Protein AF-A0A537QJ47-F1 (afdb_monomer_lite)

Foldseek 3Di:
DDDDDDDPPDDDPVLCLVVVHPDLDDDDDPDDDDDDDDDSVRVVVVCVVDVVVVVVSVVVSVVVVVVSVVVDDD

Secondary structure (DSSP, 8-state):
--PPP--TT----HHHHHH-S---S----SS--------HHHHHHHHHH-HHHHHHHHHHHHHHHHHHHTTS--

pLDDT: mean 91.58, std 10.15, range [51.28, 98.31]

Radius of gyration: 13.24 Å; chains: 1; bounding box: 31×18×39 Å

Structure (mmCIF, N/CA/C/O backbone):
data_AF-A0A537QJ47-F1
#
_entry.id   AF-A0A537QJ47-F1
#
loop_
_atom_site.group_PDB
_atom_site.id
_atom_site.type_symbol
_atom_site.label_atom_id
_atom_site.label_alt_id
_atom_site.label_comp_id
_atom_site.label_asym_id
_atom_site.label_entity_id
_atom_site.label_seq_id
_atom_site.pdbx_PDB_ins_code
_atom_site.Cartn_x
_atom_site.Cartn_y
_atom_site.Cartn_z
_atom_site.occupancy
_atom_site.B_iso_or_equiv
_atom_site.auth_seq_id
_atom_site.auth_comp_id
_atom_site.auth_asym_id
_atom_site.auth_atom_id
_atom_site.pdbx_PDB_model_num
ATOM 1 N N . HIS A 1 1 ? -9.473 5.643 20.783 1.00 56.44 1 HIS A N 1
ATOM 2 C CA . HIS A 1 1 ? -8.374 5.604 19.801 1.00 56.44 1 HIS A CA 1
ATOM 3 C C . HIS A 1 1 ? -8.873 6.211 18.510 1.00 56.44 1 HIS A C 1
ATOM 5 O O . HIS A 1 1 ? -9.883 5.741 17.992 1.00 56.44 1 HIS A O 1
ATOM 11 N N . ASP A 1 2 ? -8.223 7.272 18.042 1.00 65.81 2 ASP A N 1
ATOM 12 C CA . ASP A 1 2 ? -8.654 7.996 16.850 1.00 65.81 2 ASP A CA 1
ATOM 13 C C . ASP A 1 2 ? -8.241 7.230 15.582 1.00 65.81 2 ASP A C 1
ATOM 15 O O . ASP A 1 2 ? -7.049 7.017 15.322 1.00 65.81 2 ASP A O 1
ATOM 19 N N . ARG A 1 3 ? -9.234 6.726 14.841 1.00 81.31 3 ARG A N 1
ATOM 20 C CA . ARG A 1 3 ? -9.045 5.823 13.695 1.00 81.31 3 ARG A CA 1
ATOM 21 C C . ARG A 1 3 ? -8.851 6.639 12.423 1.00 81.31 3 ARG A C 1
ATOM 23 O O . ARG A 1 3 ? -9.702 7.456 12.085 1.00 81.31 3 ARG A O 1
ATOM 30 N N . VAL A 1 4 ? -7.778 6.364 11.682 1.00 88.06 4 VAL A N 1
ATOM 31 C CA . VAL A 1 4 ? -7.589 6.950 10.347 1.00 88.06 4 VAL A CA 1
ATOM 32 C C . VAL A 1 4 ? -8.642 6.369 9.403 1.0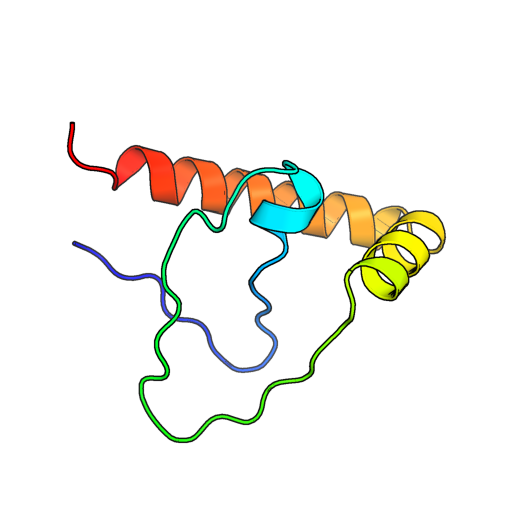0 88.06 4 VAL A C 1
ATOM 34 O O . VAL A 1 4 ? -8.839 5.154 9.358 1.00 88.06 4 VAL A O 1
ATOM 37 N N . ARG A 1 5 ? -9.341 7.239 8.669 1.00 92.69 5 ARG A N 1
ATOM 38 C CA . ARG A 1 5 ? -10.316 6.846 7.646 1.00 92.69 5 ARG A CA 1
ATOM 39 C C . ARG A 1 5 ? -9.660 6.910 6.274 1.00 92.69 5 ARG A C 1
ATOM 41 O O . ARG A 1 5 ? -8.984 7.886 5.975 1.00 92.69 5 ARG A O 1
ATOM 48 N N . LEU A 1 6 ? -9.887 5.876 5.470 1.00 94.94 6 LEU A N 1
ATOM 49 C CA . LEU A 1 6 ? -9.427 5.781 4.087 1.00 94.94 6 LEU A CA 1
ATOM 50 C C . LEU A 1 6 ? -10.639 5.852 3.154 1.00 94.94 6 LEU A C 1
ATOM 52 O O . LEU A 1 6 ?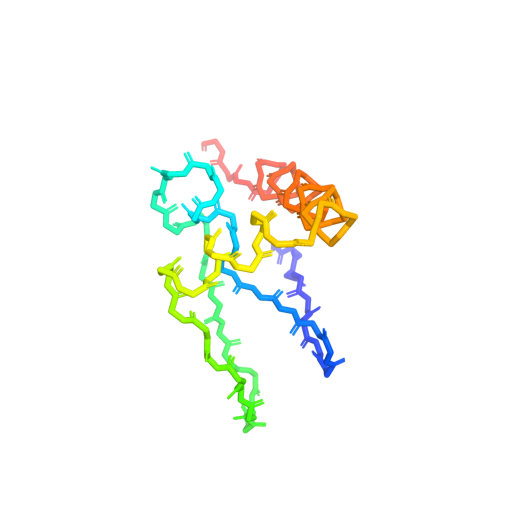 -11.689 5.278 3.459 1.00 94.94 6 LEU A O 1
ATOM 56 N N . GLY A 1 7 ? -10.490 6.554 2.038 1.00 95.62 7 GLY A N 1
ATOM 57 C CA . GLY A 1 7 ? -11.501 6.749 1.009 1.00 95.62 7 GLY A CA 1
ATOM 58 C C . GLY A 1 7 ? -11.005 6.393 -0.393 1.00 95.62 7 GLY A C 1
ATOM 59 O O . GLY A 1 7 ? -9.975 5.747 -0.586 1.00 95.62 7 GLY A O 1
ATOM 60 N N . SER A 1 8 ? -11.778 6.796 -1.400 1.00 96.31 8 SER A N 1
ATOM 61 C CA . SER A 1 8 ? -11.429 6.578 -2.806 1.00 96.31 8 SER A CA 1
ATOM 62 C C . SER A 1 8 ? -10.101 7.247 -3.159 1.00 96.31 8 SER A C 1
ATOM 64 O O . SER A 1 8 ? -9.927 8.437 -2.923 1.00 96.31 8 SER A O 1
ATOM 66 N N . GLY A 1 9 ? -9.196 6.488 -3.779 1.00 94.06 9 GLY A N 1
ATOM 67 C CA . GLY A 1 9 ? -7.860 6.961 -4.158 1.00 94.06 9 GLY A CA 1
ATOM 68 C C . GLY A 1 9 ? -6.784 6.688 -3.107 1.00 94.06 9 GLY A C 1
ATOM 69 O O . GLY A 1 9 ? -5.604 6.676 -3.453 1.00 94.06 9 GLY A O 1
ATOM 70 N N . ASP A 1 10 ? -7.174 6.377 -1.869 1.00 95.50 10 ASP A N 1
ATOM 71 C CA . ASP A 1 10 ? -6.223 5.951 -0.851 1.00 95.50 10 ASP A CA 1
ATOM 72 C C . ASP A 1 10 ? -5.754 4.514 -1.091 1.00 95.50 10 ASP A C 1
ATOM 74 O O . ASP A 1 10 ? -6.467 3.656 -1.619 1.00 95.50 10 ASP A O 1
ATOM 78 N N . PHE A 1 11 ? -4.539 4.233 -0.633 1.00 95.88 11 PHE A N 1
ATOM 79 C CA . PHE A 1 11 ? -3.950 2.899 -0.614 1.00 95.88 11 PHE A CA 1
ATOM 80 C C . PHE A 1 11 ? -3.492 2.545 0.798 1.00 95.88 11 PHE A C 1
ATOM 82 O O . PHE A 1 11 ? -3.321 3.423 1.645 1.00 95.88 11 PHE A O 1
ATOM 89 N N . PHE A 1 12 ? -3.278 1.259 1.056 1.00 95.62 12 PHE A N 1
ATOM 90 C CA . PHE A 1 12 ? -2.794 0.751 2.337 1.00 95.62 12 PHE A CA 1
ATOM 91 C C . PHE A 1 12 ? -2.025 -0.563 2.155 1.00 95.62 12 PHE A C 1
ATOM 93 O O . PHE A 1 12 ? -2.144 -1.238 1.131 1.00 95.62 12 PHE A O 1
ATOM 100 N N . GLY A 1 13 ? -1.260 -0.948 3.179 1.00 95.19 13 GLY A N 1
ATOM 101 C CA . GLY A 1 13 ? -0.458 -2.178 3.204 1.00 95.19 13 GLY A CA 1
ATOM 102 C C . GLY A 1 13 ? 0.987 -2.000 2.726 1.00 95.19 13 GLY A C 1
ATOM 103 O O . GLY A 1 13 ? 1.799 -2.910 2.894 1.00 95.19 13 GLY A O 1
ATOM 104 N N . GLU A 1 14 ? 1.335 -0.818 2.220 1.00 96.38 14 GLU A N 1
ATOM 105 C CA . GLU A 1 14 ? 2.679 -0.438 1.783 1.00 96.38 14 GLU A CA 1
ATOM 106 C C . GLU A 1 14 ? 3.702 -0.531 2.916 1.00 96.38 14 GLU A C 1
ATOM 108 O O . GLU A 1 14 ? 4.828 -0.974 2.696 1.00 96.38 14 GLU A O 1
ATOM 113 N N . MET A 1 15 ? 3.298 -0.180 4.142 1.00 95.06 15 MET A N 1
ATOM 114 C CA . MET A 1 15 ? 4.203 -0.099 5.291 1.00 95.06 15 MET A CA 1
ATOM 115 C C . MET A 1 15 ? 4.881 -1.441 5.566 1.00 95.06 15 MET A C 1
ATOM 117 O O . MET A 1 15 ? 6.079 -1.487 5.835 1.00 95.06 15 MET A O 1
ATOM 121 N N . ALA A 1 16 ? 4.137 -2.545 5.461 1.00 94.75 16 ALA A N 1
ATOM 122 C CA . ALA A 1 16 ? 4.678 -3.886 5.674 1.00 94.75 16 ALA A CA 1
ATOM 123 C C . ALA A 1 16 ? 5.688 -4.278 4.580 1.00 94.75 16 ALA A C 1
ATOM 125 O O . ALA A 1 16 ? 6.693 -4.927 4.864 1.00 94.75 16 ALA A O 1
ATOM 126 N N . LEU A 1 17 ? 5.448 -3.852 3.335 1.00 95.06 17 LEU A N 1
ATOM 127 C CA . LEU A 1 17 ? 6.321 -4.154 2.199 1.00 95.06 17 LEU A CA 1
ATOM 128 C C . LEU A 1 17 ? 7.617 -3.332 2.241 1.00 95.06 17 LEU A C 1
ATOM 130 O O . LEU A 1 17 ? 8.693 -3.880 2.010 1.00 95.06 17 LEU A O 1
ATOM 134 N N . LEU A 1 18 ? 7.524 -2.045 2.591 1.00 93.56 18 LEU A N 1
ATOM 135 C CA . LEU A 1 18 ? 8.675 -1.143 2.685 1.00 93.56 18 LEU A CA 1
ATOM 136 C C . LEU A 1 18 ? 9.560 -1.446 3.897 1.00 93.56 18 LEU A C 1
ATOM 138 O O . LEU A 1 18 ? 10.773 -1.583 3.757 1.00 93.56 18 LEU A O 1
ATOM 142 N N . SER A 1 19 ? 8.958 -1.607 5.079 1.00 89.38 19 SER A N 1
ATOM 143 C CA . SER A 1 19 ? 9.703 -1.878 6.318 1.00 89.38 19 SER A CA 1
ATOM 144 C C . SER A 1 19 ? 10.175 -3.329 6.443 1.00 89.38 19 SER A C 1
ATOM 146 O O . SER A 1 19 ? 10.987 -3.634 7.315 1.00 89.38 19 SER A O 1
ATOM 148 N N . ARG A 1 20 ? 9.649 -4.239 5.607 1.00 88.56 20 ARG A N 1
ATOM 149 C CA . ARG A 1 20 ? 9.814 -5.698 5.733 1.00 88.56 20 ARG A CA 1
ATOM 150 C C . ARG A 1 20 ? 9.401 -6.233 7.113 1.00 88.56 20 ARG A C 1
ATOM 152 O O . ARG A 1 20 ? 9.941 -7.234 7.583 1.00 88.56 20 ARG A O 1
ATOM 159 N N . ARG A 1 21 ? 8.444 -5.571 7.769 1.00 89.38 21 ARG A N 1
ATOM 160 C CA . ARG A 1 21 ? 7.849 -5.986 9.050 1.00 89.38 21 ARG A CA 1
ATOM 161 C C . ARG A 1 21 ? 6.447 -6.559 8.837 1.00 89.38 21 ARG A C 1
ATOM 163 O O . ARG A 1 21 ? 5.864 -6.453 7.758 1.00 89.38 21 ARG A O 1
ATOM 170 N N . ARG A 1 22 ? 5.886 -7.179 9.881 1.00 90.31 22 ARG A N 1
ATOM 171 C CA . ARG A 1 22 ? 4.479 -7.619 9.872 1.00 90.31 22 ARG A CA 1
ATOM 172 C C . ARG A 1 22 ? 3.542 -6.411 9.727 1.00 90.31 22 ARG A C 1
ATOM 174 O O . ARG A 1 22 ? 3.942 -5.271 9.952 1.00 90.31 22 ARG A O 1
ATOM 181 N N . ARG A 1 23 ? 2.282 -6.667 9.356 1.00 90.94 23 ARG A N 1
ATOM 182 C CA . ARG A 1 23 ? 1.240 -5.627 9.309 1.00 90.94 23 ARG A CA 1
ATOM 183 C C . ARG A 1 23 ? 1.151 -4.933 10.669 1.00 90.94 23 ARG A C 1
ATOM 185 O O . ARG A 1 23 ? 0.988 -5.609 11.679 1.00 90.94 23 ARG A O 1
ATOM 192 N N . GLN A 1 24 ? 1.282 -3.608 10.658 1.00 87.50 24 GLN A N 1
ATOM 193 C CA . GLN A 1 24 ? 1.370 -2.790 11.875 1.00 87.50 24 GLN A CA 1
ATOM 194 C C . GLN A 1 24 ? 0.009 -2.256 12.346 1.00 87.50 24 GLN A C 1
ATOM 196 O O . GLN A 1 24 ? -0.078 -1.676 13.418 1.00 87.50 24 GLN A O 1
ATOM 201 N N . ALA A 1 25 ? -1.045 -2.434 11.547 1.00 89.62 25 ALA A N 1
ATOM 202 C CA . ALA A 1 25 ? -2.404 -2.040 11.886 1.00 89.62 25 ALA A CA 1
ATOM 203 C C . ALA A 1 25 ? -3.413 -2.934 11.157 1.00 89.62 25 ALA A C 1
ATOM 205 O O . ALA A 1 25 ? -3.140 -3.422 10.052 1.00 89.62 25 ALA A O 1
ATOM 206 N N . ASP A 1 26 ? -4.585 -3.102 11.764 1.00 91.94 26 ASP A N 1
ATOM 207 C CA . ASP A 1 26 ? -5.742 -3.705 11.114 1.00 91.94 26 ASP A CA 1
ATOM 208 C C . ASP A 1 26 ? -6.449 -2.683 10.221 1.00 91.94 26 ASP A C 1
ATOM 210 O O . ASP A 1 26 ? -6.588 -1.508 10.566 1.00 91.94 26 ASP A O 1
ATOM 214 N N . VAL A 1 27 ? -6.942 -3.150 9.076 1.00 93.69 27 VAL A N 1
ATOM 215 C CA . VAL A 1 27 ? -7.785 -2.362 8.174 1.00 93.69 27 VAL A CA 1
ATOM 216 C C . VAL A 1 27 ? -9.136 -3.052 8.097 1.00 93.69 27 VAL A C 1
ATOM 218 O O . VAL A 1 27 ? -9.225 -4.211 7.696 1.00 93.69 27 VAL A O 1
ATOM 221 N N . VAL A 1 28 ? -10.185 -2.338 8.498 1.00 95.00 28 VAL A N 1
ATOM 222 C CA . VAL A 1 28 ? -11.552 -2.862 8.567 1.00 95.00 28 VAL A CA 1
ATOM 223 C C . VAL A 1 28 ? -12.435 -2.054 7.628 1.00 95.00 28 VAL A C 1
ATOM 225 O O . VAL A 1 28 ? -12.460 -0.825 7.696 1.00 95.00 28 VAL A O 1
ATOM 228 N N . ALA A 1 29 ? -13.169 -2.741 6.754 1.00 96.56 29 ALA A N 1
ATOM 229 C CA . ALA A 1 29 ? -14.142 -2.096 5.885 1.00 96.56 29 ALA A CA 1
ATOM 230 C C . ALA A 1 29 ? -15.324 -1.572 6.717 1.00 96.56 29 ALA A C 1
ATOM 232 O O . ALA A 1 29 ? -15.930 -2.317 7.484 1.00 96.56 29 ALA A O 1
ATOM 233 N N . LEU A 1 30 ? -15.663 -0.289 6.558 1.00 95.00 30 LEU A N 1
ATOM 234 C CA . LEU A 1 30 ? -16.823 0.329 7.222 1.00 95.00 30 LEU A CA 1
ATOM 235 C C . LEU A 1 30 ? -18.144 0.086 6.467 1.00 95.00 30 LEU A C 1
ATOM 237 O O . LEU A 1 30 ? -19.211 0.442 6.955 1.00 95.00 30 LEU A O 1
ATOM 241 N N . GLY A 1 31 ? -18.067 -0.502 5.273 1.00 95.00 31 GLY A N 1
ATOM 242 C CA . GLY A 1 31 ? -19.186 -0.810 4.390 1.00 95.00 31 GLY A CA 1
ATOM 243 C C . GLY A 1 31 ? -18.686 -1.491 3.115 1.00 95.00 31 GLY A C 1
ATOM 244 O O . GLY A 1 31 ? -17.526 -1.902 3.043 1.00 95.00 31 GLY A O 1
ATOM 245 N N . TYR A 1 32 ? -19.543 -1.593 2.098 1.00 96.44 32 TYR A N 1
ATOM 246 C CA . TYR A 1 32 ? -19.138 -2.127 0.797 1.00 96.44 32 TYR A CA 1
ATOM 247 C C . TYR A 1 32 ? -18.046 -1.258 0.169 1.00 96.44 32 TYR A C 1
ATOM 249 O O . TYR A 1 32 ? -18.229 -0.060 -0.037 1.00 96.44 32 TYR A O 1
ATOM 257 N N . CYS A 1 33 ? -16.919 -1.877 -0.170 1.00 96.38 33 CYS A N 1
ATOM 258 C CA . CYS A 1 33 ? -15.809 -1.219 -0.841 1.00 96.38 33 CYS A CA 1
ATOM 259 C C . CYS A 1 33 ? -15.295 -2.079 -1.993 1.00 96.38 33 CYS A C 1
ATOM 261 O O . CYS A 1 33 ? -15.283 -3.309 -1.917 1.00 96.38 33 CYS A O 1
ATOM 263 N N . ARG A 1 34 ? -14.807 -1.421 -3.044 1.00 97.12 34 ARG A N 1
ATOM 264 C CA . ARG A 1 34 ? -14.045 -2.060 -4.115 1.00 97.12 34 ARG A CA 1
ATOM 265 C C . ARG A 1 34 ? -12.597 -1.619 -3.992 1.00 97.12 34 ARG A C 1
ATOM 267 O O . ARG A 1 34 ? -12.319 -0.426 -4.010 1.00 97.12 34 ARG A O 1
ATOM 274 N N . VAL A 1 35 ? -11.694 -2.584 -3.882 1.00 97.31 35 VAL A N 1
ATOM 275 C CA . VAL A 1 35 ? -10.255 -2.335 -3.768 1.00 97.31 35 VAL A CA 1
ATOM 276 C C . VAL A 1 35 ? -9.528 -2.885 -4.984 1.00 97.31 35 VAL A C 1
ATOM 278 O O . VAL A 1 35 ? -9.932 -3.897 -5.560 1.00 97.31 35 VAL A O 1
ATOM 281 N N . LEU A 1 36 ? -8.452 -2.208 -5.374 1.00 97.88 36 LEU A N 1
ATOM 282 C CA . LEU A 1 36 ? -7.483 -2.738 -6.324 1.00 97.88 36 LEU A CA 1
ATOM 283 C C . LEU A 1 36 ? -6.363 -3.414 -5.535 1.00 97.88 36 LEU A C 1
ATOM 285 O O . LEU A 1 36 ? -5.918 -2.893 -4.515 1.00 97.88 36 LEU A O 1
ATOM 289 N N . VAL A 1 37 ? -5.922 -4.578 -6.004 1.00 97.19 37 VAL A N 1
ATOM 290 C CA . VAL A 1 37 ? -4.877 -5.362 -5.341 1.00 97.19 37 VAL A CA 1
ATOM 291 C C . VAL A 1 37 ? -3.628 -5.361 -6.207 1.00 97.19 37 VAL A C 1
ATOM 293 O O . VAL A 1 37 ? -3.698 -5.628 -7.405 1.00 97.19 37 VAL A O 1
ATOM 296 N N . LEU A 1 38 ? -2.483 -5.092 -5.582 1.00 97.56 38 LEU A N 1
ATOM 297 C CA . LEU A 1 38 ? -1.168 -5.165 -6.205 1.00 97.56 38 LEU A CA 1
ATOM 298 C C . LEU A 1 38 ? -0.307 -6.168 -5.434 1.00 97.56 38 LEU A C 1
ATOM 300 O O . LEU A 1 38 ? -0.212 -6.097 -4.208 1.00 97.56 38 LEU A O 1
ATOM 304 N N . SER A 1 39 ? 0.304 -7.121 -6.141 1.00 97.88 39 SER A N 1
ATOM 305 C CA . SER A 1 39 ? 1.178 -8.109 -5.505 1.00 97.88 39 SER A CA 1
ATOM 306 C C . SER A 1 39 ? 2.462 -7.450 -4.986 1.00 97.88 39 SER A C 1
ATOM 308 O O . SER A 1 39 ? 2.911 -6.437 -5.522 1.00 97.88 39 SER A O 1
ATOM 310 N N . ALA A 1 40 ? 3.108 -8.043 -3.978 1.00 96.12 40 ALA A N 1
ATOM 311 C CA . ALA A 1 40 ? 4.383 -7.531 -3.468 1.00 96.12 40 ALA A CA 1
ATOM 312 C C . ALA A 1 40 ? 5.473 -7.481 -4.558 1.00 96.12 40 ALA A C 1
ATOM 314 O O . ALA A 1 40 ? 6.251 -6.529 -4.628 1.00 96.12 40 ALA A O 1
ATOM 315 N N . ALA A 1 41 ? 5.505 -8.485 -5.441 1.00 97.31 41 ALA A N 1
ATOM 316 C CA . ALA A 1 41 ? 6.453 -8.539 -6.550 1.00 97.31 41 ALA A CA 1
ATOM 317 C C . ALA A 1 41 ? 6.219 -7.398 -7.554 1.00 97.31 41 ALA A C 1
ATOM 319 O O . ALA A 1 41 ? 7.174 -6.729 -7.963 1.00 97.31 41 ALA A O 1
ATOM 320 N N . ASP A 1 42 ? 4.957 -7.142 -7.911 1.00 98.12 42 ASP A N 1
ATOM 321 C CA . ASP A 1 42 ? 4.591 -6.055 -8.822 1.00 98.12 42 ASP A CA 1
ATOM 322 C C . ASP A 1 42 ? 4.810 -4.685 -8.183 1.00 98.12 42 ASP A C 1
ATOM 324 O O . ASP A 1 42 ? 5.325 -3.789 -8.846 1.00 98.12 42 ASP A O 1
ATOM 328 N N . PHE A 1 43 ? 4.515 -4.535 -6.890 1.00 97.81 43 PHE A N 1
ATOM 329 C CA . PHE A 1 43 ? 4.804 -3.321 -6.130 1.00 97.81 43 PHE A CA 1
ATOM 330 C C . PHE A 1 43 ? 6.301 -3.006 -6.148 1.00 97.81 43 PHE A C 1
ATOM 332 O O . PHE A 1 43 ? 6.701 -1.912 -6.535 1.00 97.81 43 PHE A O 1
ATOM 339 N N . HIS A 1 44 ? 7.164 -3.982 -5.849 1.00 96.25 44 HIS A N 1
ATOM 340 C CA . HIS A 1 44 ? 8.611 -3.770 -5.918 1.00 96.25 44 HIS A CA 1
ATOM 341 C C . HIS A 1 44 ? 9.089 -3.449 -7.340 1.00 96.25 44 HIS A C 1
ATOM 343 O O . HIS A 1 44 ? 10.008 -2.647 -7.506 1.00 96.25 44 HIS A O 1
ATOM 349 N N . ARG A 1 45 ? 8.490 -4.057 -8.375 1.00 98.06 45 ARG A N 1
ATOM 350 C CA . ARG A 1 45 ? 8.791 -3.717 -9.776 1.00 98.06 45 ARG A CA 1
ATOM 351 C C . ARG A 1 45 ? 8.379 -2.279 -10.099 1.00 98.06 45 ARG A C 1
ATOM 353 O O . ARG A 1 45 ? 9.170 -1.558 -10.698 1.00 98.06 45 ARG A O 1
ATOM 360 N N . PHE A 1 46 ? 7.196 -1.859 -9.658 1.00 97.62 46 PHE A N 1
ATOM 361 C CA . PHE A 1 46 ? 6.683 -0.501 -9.813 1.00 97.62 46 PHE A CA 1
ATOM 362 C C . PHE A 1 46 ? 7.602 0.532 -9.148 1.00 97.62 46 PHE A C 1
ATOM 364 O O . PHE A 1 46 ? 8.024 1.479 -9.806 1.00 97.62 46 PHE A O 1
ATOM 371 N N . LEU A 1 47 ? 8.010 0.314 -7.895 1.00 97.25 47 LEU A N 1
ATOM 372 C CA . LEU A 1 47 ? 8.901 1.244 -7.191 1.00 97.25 47 LEU A CA 1
ATOM 373 C C . LEU A 1 47 ? 10.265 1.408 -7.880 1.00 97.25 47 LEU A C 1
ATOM 375 O O . LEU A 1 47 ? 10.831 2.498 -7.858 1.00 97.25 47 LEU A O 1
ATOM 379 N N . ARG A 1 48 ? 10.791 0.346 -8.509 1.00 97.44 48 ARG A N 1
ATOM 380 C CA . ARG A 1 48 ? 12.033 0.426 -9.301 1.00 97.44 48 ARG A CA 1
ATOM 381 C C . ARG A 1 48 ? 11.848 1.209 -10.600 1.00 97.44 48 ARG A C 1
ATOM 383 O O . ARG A 1 48 ? 12.759 1.922 -11.002 1.00 97.44 48 ARG A O 1
ATOM 390 N N . ALA A 1 49 ? 10.698 1.061 -11.253 1.00 98.31 49 ALA A N 1
ATOM 391 C CA . ALA A 1 49 ? 10.404 1.726 -12.520 1.00 98.31 49 ALA A CA 1
ATOM 392 C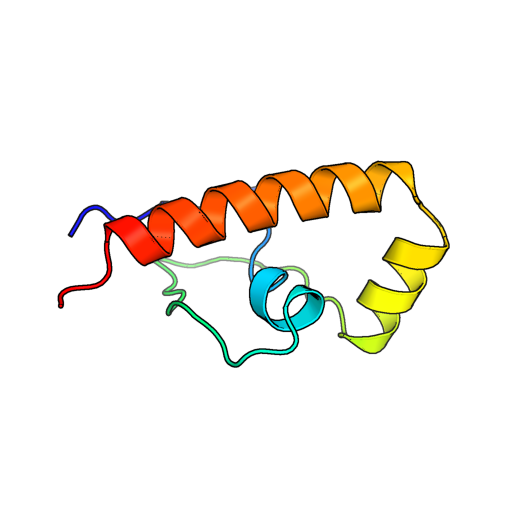 C . ALA A 1 49 ? 10.054 3.216 -12.352 1.00 98.31 49 ALA A C 1
ATOM 394 O O . ALA A 1 49 ? 10.313 4.005 -13.258 1.00 98.31 49 ALA A O 1
ATOM 395 N N . TYR A 1 50 ? 9.500 3.617 -11.201 1.00 98.25 50 TYR A N 1
ATOM 396 C CA . TYR A 1 50 ? 8.996 4.975 -10.972 1.00 98.25 50 TYR A CA 1
ATOM 397 C C . TYR A 1 50 ? 9.558 5.596 -9.677 1.00 98.25 50 TYR A C 1
ATOM 399 O O . TYR A 1 50 ? 8.859 5.659 -8.663 1.00 98.25 50 TYR A O 1
ATOM 407 N N . PRO A 1 51 ? 10.795 6.135 -9.693 1.00 97.25 51 PRO A N 1
ATOM 408 C CA . PRO A 1 51 ? 11.450 6.669 -8.492 1.00 97.25 51 PRO A CA 1
ATOM 409 C C . PRO A 1 51 ? 10.696 7.815 -7.803 1.00 97.25 51 PRO A C 1
ATOM 411 O O . PRO A 1 51 ? 10.702 7.907 -6.580 1.00 97.25 51 PRO A O 1
ATOM 414 N N . ARG A 1 52 ? 10.005 8.672 -8.569 1.00 97.69 52 ARG A N 1
ATOM 415 C CA . ARG A 1 52 ? 9.176 9.751 -7.998 1.00 97.69 52 ARG A CA 1
ATOM 416 C C . ARG A 1 52 ? 7.983 9.206 -7.217 1.00 97.69 52 ARG A C 1
ATOM 418 O O . ARG A 1 52 ? 7.702 9.690 -6.129 1.00 97.69 52 ARG A O 1
ATOM 425 N N . ALA A 1 53 ? 7.318 8.179 -7.749 1.00 96.12 53 ALA A N 1
ATOM 426 C CA . ALA A 1 53 ? 6.227 7.514 -7.044 1.00 96.12 53 ALA A CA 1
ATOM 427 C C . ALA A 1 53 ? 6.744 6.808 -5.786 1.00 96.12 53 ALA A C 1
ATOM 429 O O . ALA A 1 53 ? 6.101 6.868 -4.746 1.00 96.12 53 ALA A O 1
ATOM 430 N N . LYS A 1 54 ? 7.937 6.200 -5.860 1.00 97.62 54 LYS A N 1
ATOM 431 C CA . LYS A 1 54 ? 8.588 5.615 -4.687 1.00 97.62 54 LYS A CA 1
ATOM 432 C C . LYS A 1 54 ? 8.797 6.644 -3.575 1.00 97.62 54 LYS A C 1
ATOM 434 O O . LYS A 1 54 ? 8.388 6.371 -2.456 1.00 97.62 54 LYS A O 1
ATOM 439 N N . ALA A 1 55 ? 9.381 7.802 -3.883 1.00 97.69 55 ALA A N 1
ATOM 440 C CA . ALA A 1 55 ? 9.629 8.843 -2.884 1.00 97.69 55 ALA A CA 1
ATOM 441 C C . ALA A 1 55 ? 8.336 9.307 -2.189 1.00 97.69 55 ALA A C 1
ATOM 443 O O . ALA A 1 55 ? 8.315 9.484 -0.975 1.00 97.69 55 ALA A O 1
ATOM 444 N N . GLU A 1 56 ? 7.246 9.447 -2.94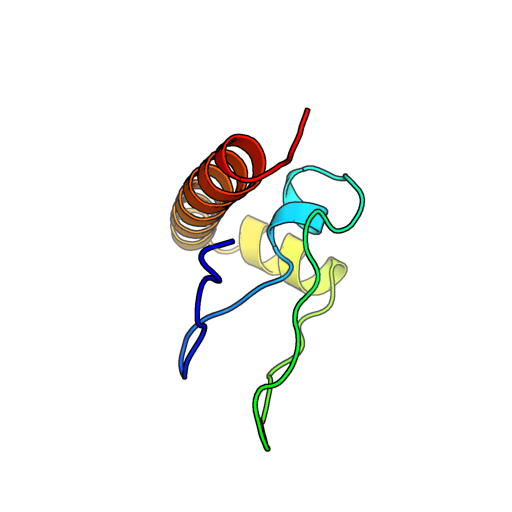5 1.00 96.94 56 GLU A N 1
ATOM 445 C CA . GLU A 1 56 ? 5.956 9.841 -2.376 1.00 96.94 56 GLU A CA 1
ATOM 446 C C . GLU A 1 56 ? 5.347 8.750 -1.486 1.00 96.94 56 GLU A C 1
ATOM 448 O O . GLU A 1 56 ? 4.835 9.031 -0.404 1.00 96.94 56 GLU A O 1
ATOM 453 N N . ILE A 1 57 ? 5.441 7.487 -1.905 1.00 97.00 57 ILE A N 1
ATOM 454 C CA . ILE A 1 57 ? 4.960 6.356 -1.105 1.00 97.00 57 ILE A CA 1
ATOM 455 C C . ILE A 1 57 ? 5.791 6.203 0.176 1.00 97.00 57 ILE A C 1
ATOM 457 O O . ILE A 1 57 ? 5.214 5.935 1.228 1.00 97.00 57 ILE A O 1
ATOM 461 N N . ASP A 1 58 ? 7.112 6.399 0.111 1.00 97.19 58 ASP A N 1
ATOM 462 C CA . ASP A 1 58 ? 7.984 6.384 1.291 1.00 97.19 58 ASP A CA 1
ATOM 463 C C . ASP A 1 58 ? 7.553 7.470 2.295 1.00 97.19 58 ASP A C 1
ATOM 465 O O . ASP A 1 58 ? 7.328 7.161 3.465 1.00 97.19 58 ASP A O 1
ATOM 469 N N . ARG A 1 59 ? 7.325 8.709 1.830 1.00 97.12 59 ARG A N 1
ATOM 470 C CA . ARG A 1 59 ? 6.846 9.824 2.668 1.00 97.12 59 ARG A CA 1
ATOM 471 C C . ARG A 1 59 ? 5.527 9.488 3.373 1.00 97.12 59 ARG A C 1
ATOM 473 O O . ARG A 1 59 ? 5.401 9.668 4.583 1.00 97.12 59 ARG A O 1
ATOM 480 N N . ILE A 1 60 ? 4.552 8.960 2.631 1.00 95.38 60 ILE A N 1
ATOM 481 C CA . ILE A 1 60 ? 3.248 8.560 3.184 1.00 95.38 60 ILE A CA 1
ATOM 482 C C . ILE A 1 60 ? 3.413 7.436 4.221 1.00 95.38 60 ILE A C 1
ATOM 484 O O . ILE A 1 60 ? 2.758 7.449 5.267 1.00 95.38 60 ILE A O 1
ATOM 488 N N . ALA A 1 61 ? 4.293 6.466 3.961 1.00 94.25 61 ALA A N 1
ATOM 489 C CA . ALA A 1 61 ? 4.542 5.352 4.871 1.00 94.25 61 ALA A CA 1
ATOM 490 C C . ALA A 1 61 ? 5.215 5.799 6.180 1.00 94.25 61 ALA A C 1
ATOM 492 O O . ALA A 1 61 ? 4.886 5.271 7.246 1.00 94.25 61 ALA A O 1
ATOM 493 N N . GLU A 1 62 ? 6.122 6.774 6.125 1.00 94.12 62 GLU A N 1
ATOM 494 C CA . GLU A 1 62 ? 6.747 7.379 7.307 1.00 94.12 62 GLU A CA 1
ATOM 495 C C . GLU A 1 62 ? 5.718 8.119 8.169 1.00 94.12 62 GLU A C 1
ATOM 497 O O . GLU A 1 62 ? 5.640 7.887 9.378 1.00 94.12 62 GLU A O 1
ATOM 502 N N . GLU A 1 63 ? 4.863 8.939 7.549 1.00 93.44 63 GLU A N 1
ATOM 503 C CA . GLU A 1 63 ? 3.780 9.654 8.239 1.00 93.44 63 GLU A CA 1
ATOM 504 C C . GLU A 1 63 ? 2.827 8.691 8.953 1.00 93.44 63 GLU A C 1
ATOM 506 O O . GLU A 1 63 ? 2.468 8.906 10.114 1.00 93.44 63 GLU A O 1
ATOM 511 N N . ARG A 1 64 ? 2.462 7.590 8.289 1.00 92.81 64 ARG A N 1
ATOM 512 C CA . ARG A 1 64 ? 1.603 6.548 8.866 1.00 92.81 64 ARG A CA 1
ATOM 513 C C . ARG A 1 64 ? 2.300 5.741 9.955 1.00 92.81 64 ARG A C 1
ATOM 515 O O . ARG A 1 64 ? 1.650 5.367 10.925 1.00 92.81 64 ARG A O 1
ATOM 522 N N . THR A 1 65 ? 3.601 5.474 9.820 1.00 91.12 65 THR A N 1
ATOM 523 C CA . THR A 1 65 ? 4.386 4.777 10.854 1.00 91.12 65 THR A CA 1
ATOM 524 C C . THR A 1 65 ? 4.389 5.586 12.139 1.00 91.12 65 THR A C 1
ATOM 526 O O . THR A 1 65 ? 3.968 5.067 13.169 1.00 91.12 65 THR A O 1
ATOM 529 N N . ARG A 1 66 ? 4.734 6.875 12.055 1.00 90.19 66 ARG A N 1
ATOM 530 C CA . ARG A 1 66 ? 4.712 7.783 13.206 1.00 90.19 66 ARG A CA 1
ATOM 531 C C . ARG A 1 66 ? 3.319 7.866 13.831 1.00 90.19 66 ARG A C 1
ATOM 533 O O . ARG A 1 66 ? 3.175 7.691 15.035 1.00 90.19 66 ARG A O 1
ATOM 540 N N . ALA A 1 67 ? 2.281 8.041 13.010 1.00 88.50 67 ALA A N 1
ATOM 541 C CA . ALA A 1 67 ? 0.904 8.106 13.498 1.00 88.50 67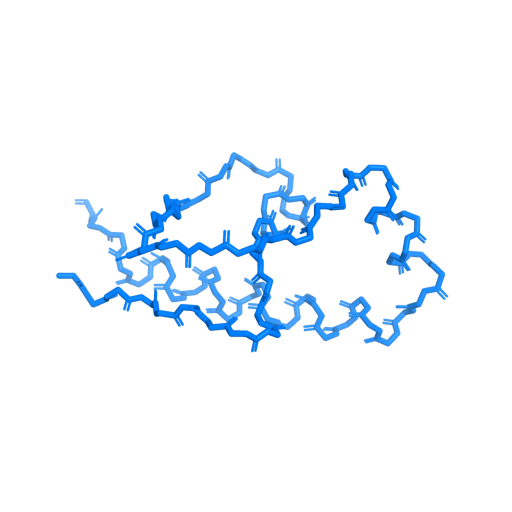 ALA A CA 1
ATOM 542 C C . ALA A 1 67 ? 0.434 6.804 14.174 1.00 88.50 67 ALA A C 1
ATOM 544 O O . ALA A 1 67 ? -0.443 6.853 15.034 1.00 88.50 67 ALA A O 1
ATOM 545 N N . ASN A 1 68 ? 0.976 5.645 13.787 1.00 87.62 68 ASN A N 1
ATOM 546 C CA . ASN A 1 68 ? 0.672 4.368 14.432 1.00 87.62 68 ASN A CA 1
ATOM 547 C C . ASN A 1 68 ? 1.456 4.185 15.737 1.00 87.62 68 ASN A C 1
ATOM 549 O O . ASN A 1 68 ? 0.890 3.681 16.702 1.00 87.62 68 ASN A O 1
ATOM 553 N N . GLU A 1 69 ? 2.721 4.607 15.781 1.00 85.62 69 GLU A N 1
ATOM 554 C CA . GLU A 1 69 ? 3.567 4.544 16.980 1.00 85.62 69 GLU A CA 1
ATOM 555 C C . GLU A 1 69 ? 3.043 5.460 18.093 1.00 85.62 69 GLU A C 1
ATOM 557 O O . GLU A 1 69 ? 2.915 5.020 19.230 1.00 85.62 69 GLU A O 1
ATOM 562 N N . GLU A 1 70 ? 2.626 6.686 17.764 1.00 82.88 70 GLU A N 1
ATOM 563 C CA . GLU A 1 70 ? 1.997 7.623 18.714 1.00 82.88 70 GLU A CA 1
ATOM 564 C C . GLU A 1 70 ? 0.678 7.092 19.307 1.00 82.88 70 GLU A C 1
ATOM 566 O O . GLU A 1 70 ? 0.235 7.541 20.364 1.00 82.88 70 GLU A O 1
ATOM 571 N N . LYS A 1 71 ? 0.026 6.148 18.618 1.00 72.94 71 LYS A N 1
ATOM 572 C CA . LYS A 1 71 ? -1.272 5.574 18.999 1.00 72.94 71 LYS A CA 1
ATOM 573 C C . LYS A 1 71 ? -1.162 4.171 19.593 1.00 72.94 71 LYS A C 1
ATOM 575 O O . LYS A 1 71 ? -2.193 3.620 19.974 1.00 72.94 71 LYS A O 1
ATOM 580 N N . ALA A 1 72 ? 0.026 3.574 19.645 1.00 63.88 72 ALA A N 1
ATOM 581 C CA . ALA A 1 72 ? 0.221 2.281 20.284 1.00 63.88 72 ALA A CA 1
ATOM 582 C C . ALA A 1 72 ? 0.242 2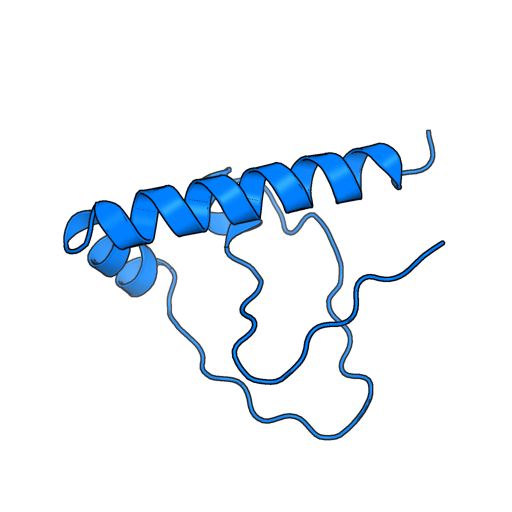.478 21.813 1.00 63.88 72 ALA A C 1
ATOM 584 O O . ALA A 1 72 ? 1.039 3.281 22.300 1.00 63.88 72 ALA A O 1
ATOM 585 N N . PRO A 1 73 ? -0.619 1.799 22.595 1.00 53.16 73 PRO A N 1
ATOM 586 C CA . PRO A 1 73 ? -0.481 1.819 24.044 1.00 53.16 73 PRO A CA 1
ATOM 587 C C . PRO A 1 73 ? 0.840 1.144 24.435 1.00 53.16 73 PRO A C 1
ATOM 589 O O . PRO A 1 73 ? 1.210 0.126 23.844 1.00 53.16 73 PRO A O 1
ATOM 592 N N . VAL A 1 74 ? 1.534 1.744 25.407 1.00 51.28 74 VAL A N 1
ATOM 593 C CA . VAL A 1 74 ? 2.692 1.148 26.095 1.00 51.28 74 VAL A CA 1
ATOM 594 C C . VAL A 1 74 ? 2.280 -0.144 26.793 1.00 51.28 74 VAL A C 1
ATOM 596 O O . VAL A 1 74 ? 1.168 -0.153 27.374 1.00 51.28 74 VAL A O 1
#

Sequence (74 aa):
HDRVRLGSGDFFGEMALLSRRRRQADVVALGYCRVLVLSAADFHRFLRAYPRAKAEIDRIAEERTRANEEKAPV